Protein AF-A0A9W3BWB8-F1 (afdb_monomer_lite)

Structure (mmCIF, N/CA/C/O backbone):
data_AF-A0A9W3BWB8-F1
#
_entry.id   AF-A0A9W3BWB8-F1
#
loop_
_atom_site.group_PDB
_atom_site.id
_atom_site.type_symbol
_atom_site.label_atom_id
_atom_site.label_alt_id
_atom_site.label_comp_id
_atom_site.label_asym_id
_atom_site.label_entity_id
_atom_site.label_seq_id
_atom_site.pdbx_PDB_ins_code
_atom_site.Cartn_x
_atom_site.Cartn_y
_atom_site.Cartn_z
_atom_site.occupancy
_atom_site.B_iso_or_equiv
_atom_site.auth_seq_id
_atom_site.auth_comp_id
_atom_site.auth_asym_id
_atom_site.auth_atom_id
_atom_site.pdbx_PDB_model_num
ATOM 1 N N . MET A 1 1 ? 59.129 -0.678 -31.752 1.00 42.38 1 MET A N 1
ATOM 2 C CA . MET A 1 1 ? 60.091 -0.014 -32.652 1.00 42.38 1 MET A CA 1
ATOM 3 C C . MET A 1 1 ? 60.689 -1.120 -33.507 1.00 42.38 1 MET A C 1
ATOM 5 O O . MET A 1 1 ? 61.110 -2.103 -32.924 1.00 42.38 1 MET A O 1
ATOM 9 N N . ASP A 1 2 ? 60.581 -1.136 -34.834 1.00 32.00 2 ASP A N 1
ATOM 10 C CA . ASP A 1 2 ? 60.566 0.009 -35.744 1.00 32.00 2 ASP A CA 1
ATOM 11 C C . ASP A 1 2 ? 59.783 -0.202 -37.041 1.00 32.00 2 ASP A C 1
ATOM 13 O O . ASP A 1 2 ? 59.639 -1.306 -37.555 1.00 32.00 2 ASP A O 1
ATOM 17 N N . ILE A 1 3 ? 59.318 0.949 -37.528 1.00 38.00 3 ILE A N 1
ATOM 18 C CA . ILE A 1 3 ? 58.493 1.246 -38.704 1.00 38.00 3 ILE A CA 1
ATOM 19 C C . ILE A 1 3 ? 59.347 1.499 -39.966 1.00 38.00 3 ILE A C 1
ATOM 21 O O . ILE A 1 3 ? 58.822 1.878 -41.002 1.00 38.00 3 ILE A O 1
ATOM 25 N N . PHE A 1 4 ? 60.661 1.273 -39.948 1.00 35.94 4 PHE A N 1
ATOM 26 C CA . PHE A 1 4 ? 61.522 1.694 -41.058 1.00 35.94 4 PHE A CA 1
ATOM 27 C C . PHE A 1 4 ? 62.504 0.610 -41.480 1.00 35.94 4 PHE A C 1
ATOM 29 O O . PHE A 1 4 ? 63.629 0.566 -40.988 1.00 35.94 4 PHE A O 1
ATOM 36 N N . LYS A 1 5 ? 62.096 -0.234 -42.430 1.00 45.69 5 LYS A N 1
ATOM 37 C CA . LYS A 1 5 ? 62.989 -0.774 -43.463 1.00 45.69 5 LYS A CA 1
ATOM 38 C C . LYS A 1 5 ? 62.177 -1.494 -44.532 1.00 45.69 5 LYS A C 1
ATOM 40 O O . LYS A 1 5 ? 61.272 -2.243 -44.190 1.00 45.69 5 LYS A O 1
ATOM 45 N N . LEU A 1 6 ? 62.587 -1.282 -45.782 1.00 36.31 6 LEU A N 1
ATOM 46 C CA . LEU A 1 6 ? 62.077 -1.850 -47.036 1.00 36.31 6 LEU A CA 1
ATOM 47 C C . LEU A 1 6 ? 61.053 -0.986 -47.782 1.00 36.31 6 LEU A C 1
ATOM 49 O O . LEU A 1 6 ? 59.976 -1.424 -48.163 1.00 36.31 6 LEU A O 1
ATOM 53 N N . LEU A 1 7 ? 61.468 0.245 -48.081 1.00 37.31 7 LEU A N 1
ATOM 54 C CA . LEU A 1 7 ? 61.579 0.589 -49.496 1.00 37.31 7 LEU A CA 1
ATOM 55 C C . LEU A 1 7 ? 62.935 0.069 -49.975 1.00 37.31 7 LEU A C 1
ATOM 57 O O . LEU A 1 7 ? 63.924 0.381 -49.315 1.00 37.31 7 LEU A O 1
ATOM 61 N N . THR A 1 8 ? 62.917 -0.718 -51.050 1.00 47.31 8 THR A N 1
ATOM 62 C CA . THR A 1 8 ? 63.745 -0.638 -52.274 1.00 47.31 8 THR A CA 1
ATOM 63 C C . THR A 1 8 ? 64.095 -2.029 -52.779 1.00 47.31 8 THR A C 1
ATOM 65 O O . THR A 1 8 ? 64.644 -2.808 -52.007 1.00 47.31 8 THR A O 1
ATOM 68 N N . GLU A 1 9 ? 63.772 -2.256 -54.054 1.00 37.78 9 GLU A N 1
ATOM 69 C CA . GLU A 1 9 ? 64.328 -3.192 -55.056 1.00 37.78 9 GLU A CA 1
ATOM 70 C C . GLU A 1 9 ? 63.145 -3.568 -55.970 1.00 37.78 9 GLU A C 1
ATOM 72 O O . GLU A 1 9 ? 62.231 -4.271 -55.543 1.00 37.78 9 GLU A O 1
ATOM 77 N N . ASP A 1 10 ? 62.929 -2.772 -57.026 1.00 42.91 10 ASP A N 1
ATOM 78 C CA . ASP A 1 10 ? 63.372 -3.046 -58.418 1.00 42.91 10 ASP A CA 1
ATOM 79 C C . ASP A 1 10 ? 62.431 -4.093 -59.053 1.00 42.91 10 ASP A C 1
ATOM 81 O O . ASP A 1 10 ? 62.143 -5.118 -58.448 1.00 42.91 10 ASP A O 1
ATOM 85 N N . ASP A 1 11 ? 61.860 -3.970 -60.244 1.00 46.31 11 ASP A N 1
ATOM 86 C CA . ASP A 1 11 ? 61.939 -3.026 -61.354 1.00 46.31 11 ASP A CA 1
ATOM 87 C C . ASP A 1 11 ? 60.726 -3.346 -62.272 1.00 46.31 11 ASP A C 1
ATOM 89 O O . ASP A 1 11 ? 59.982 -4.299 -62.024 1.00 46.31 11 ASP A O 1
ATOM 93 N N . ASP A 1 12 ? 60.589 -2.579 -63.351 1.00 44.56 12 ASP A N 1
ATOM 94 C CA . ASP A 1 12 ? 59.747 -2.795 -64.537 1.00 44.56 12 ASP A CA 1
ATOM 95 C C . ASP A 1 12 ? 58.306 -2.241 -64.549 1.00 44.56 12 ASP A C 1
ATOM 97 O O . ASP A 1 12 ? 57.324 -2.803 -64.064 1.00 44.56 12 ASP A O 1
ATOM 101 N N . ASP A 1 13 ? 58.226 -1.135 -65.296 1.00 48.31 13 ASP A N 1
ATOM 102 C CA . ASP A 1 13 ? 57.150 -0.786 -66.214 1.00 48.31 13 ASP A CA 1
ATOM 103 C C . ASP A 1 13 ? 55.852 -0.233 -65.634 1.00 48.31 13 ASP A C 1
ATOM 105 O O . ASP A 1 13 ? 54.781 -0.833 -65.691 1.00 48.31 13 ASP A O 1
ATOM 109 N N . THR A 1 14 ? 55.893 1.055 -65.288 1.00 43.88 14 THR A N 1
ATOM 110 C CA . THR A 1 14 ? 55.092 2.024 -66.062 1.00 43.88 14 THR A CA 1
ATOM 111 C C . THR A 1 14 ? 55.601 3.443 -65.843 1.00 43.88 14 THR A C 1
ATOM 113 O O . THR A 1 14 ? 55.170 4.171 -64.949 1.00 43.88 14 THR A O 1
ATOM 116 N N . VAL A 1 15 ? 56.501 3.883 -66.720 1.00 43.94 15 VAL A N 1
ATOM 117 C CA . VAL A 1 15 ? 56.729 5.312 -66.937 1.00 43.94 15 VAL A CA 1
ATOM 118 C C . VAL A 1 15 ? 55.483 5.865 -67.639 1.00 43.94 15 VAL A C 1
ATOM 120 O O . VAL A 1 15 ? 55.407 5.922 -68.863 1.00 43.94 15 VAL A O 1
ATOM 123 N N . LEU A 1 16 ? 54.462 6.244 -66.867 1.00 46.19 16 LEU A N 1
ATOM 124 C CA . LEU A 1 16 ? 53.421 7.138 -67.363 1.00 46.19 16 LEU A CA 1
ATOM 125 C C . LEU A 1 16 ? 53.981 8.551 -67.289 1.00 46.19 16 LEU A C 1
ATOM 127 O O . LEU A 1 16 ? 53.926 9.215 -66.255 1.00 46.19 16 LEU A O 1
ATOM 131 N N . ILE A 1 17 ? 54.552 8.994 -68.406 1.00 44.81 17 ILE A N 1
ATOM 132 C CA . ILE A 1 17 ? 54.884 10.398 -68.608 1.00 44.81 17 ILE A CA 1
ATOM 133 C C . ILE A 1 17 ? 53.559 11.166 -68.663 1.00 44.81 17 ILE A C 1
ATOM 135 O O . ILE A 1 17 ? 52.941 11.295 -69.719 1.00 44.81 17 ILE A O 1
ATOM 139 N N . LEU A 1 18 ? 53.083 11.644 -67.514 1.00 42.88 18 LEU A N 1
ATOM 140 C CA . LEU A 1 18 ? 52.009 12.628 -67.468 1.00 42.88 18 LEU A CA 1
ATOM 141 C C . LEU A 1 18 ? 52.644 13.976 -67.797 1.00 42.88 18 LEU A C 1
ATOM 143 O O . LEU A 1 18 ? 53.251 14.628 -66.954 1.00 42.88 18 LEU A O 1
ATOM 147 N N . HIS A 1 19 ? 52.567 14.335 -69.074 1.00 46.97 19 HIS A N 1
ATOM 148 C CA . HIS A 1 19 ? 53.208 15.512 -69.655 1.00 46.97 19 HIS A CA 1
ATOM 149 C C . HIS A 1 19 ? 52.568 16.852 -69.260 1.00 46.97 19 HIS A C 1
ATOM 151 O O . HIS A 1 19 ? 52.930 17.884 -69.823 1.00 46.97 19 HIS A O 1
ATOM 157 N N . ASP A 1 20 ? 51.668 16.868 -68.280 1.00 53.06 20 ASP A N 1
ATOM 158 C CA . ASP A 1 20 ? 51.149 18.098 -67.714 1.00 53.06 20 ASP A CA 1
ATOM 159 C C . ASP A 1 20 ? 50.856 17.927 -66.209 1.00 53.06 20 ASP A C 1
ATOM 161 O O . ASP A 1 20 ? 50.349 16.907 -65.731 1.00 53.06 20 ASP A O 1
ATOM 165 N N . GLU A 1 21 ? 51.264 18.933 -65.438 1.00 52.78 21 GLU A N 1
ATOM 166 C CA . GLU A 1 21 ? 51.106 18.994 -63.982 1.00 52.78 21 GLU A CA 1
ATOM 167 C C . GLU A 1 21 ? 49.615 19.002 -63.586 1.00 52.78 21 GLU A C 1
ATOM 169 O O . GLU A 1 21 ? 49.225 18.487 -62.538 1.00 52.78 21 GLU A O 1
ATOM 174 N N . GLU A 1 22 ? 48.760 19.505 -64.477 1.00 54.72 22 GLU A N 1
ATOM 175 C CA . GLU A 1 22 ? 47.316 19.656 -64.301 1.00 54.72 22 GLU A CA 1
ATOM 176 C C . GLU A 1 22 ? 46.584 18.296 -64.240 1.00 54.72 22 GLU A C 1
ATOM 178 O O . GLU A 1 22 ? 45.690 18.094 -63.417 1.00 54.72 22 GLU A O 1
ATOM 183 N N . THR A 1 23 ? 47.041 17.313 -65.011 1.00 54.84 23 THR A N 1
ATOM 184 C CA . THR A 1 23 ? 46.516 15.948 -65.116 1.00 54.84 23 THR A CA 1
ATOM 185 C C . THR A 1 23 ? 46.982 15.103 -63.941 1.00 54.84 23 THR A C 1
ATOM 187 O O . THR A 1 23 ? 46.209 14.297 -63.417 1.00 54.84 23 THR A O 1
ATOM 190 N N . MET A 1 24 ? 48.204 15.330 -63.446 1.00 53.28 24 MET A N 1
ATOM 191 C CA . MET A 1 24 ? 48.671 14.727 -62.197 1.00 53.28 24 MET A CA 1
ATOM 192 C C . MET A 1 24 ? 47.833 15.228 -61.009 1.00 53.28 24 MET A C 1
ATOM 194 O O . MET A 1 24 ? 47.342 14.417 -60.220 1.00 53.28 24 MET A O 1
ATOM 198 N N . TYR A 1 25 ? 47.595 16.541 -60.903 1.00 54.97 25 TYR A N 1
ATOM 199 C CA . TYR A 1 25 ? 46.736 17.099 -59.852 1.00 54.97 25 TYR A CA 1
ATOM 200 C C . TYR A 1 25 ? 45.277 16.638 -59.979 1.00 54.97 25 TYR A C 1
ATOM 202 O O . TYR A 1 25 ? 44.646 16.348 -58.959 1.00 54.97 25 TYR A O 1
ATOM 210 N N . ALA A 1 26 ? 44.752 16.488 -61.199 1.00 56.97 26 ALA A N 1
ATOM 211 C CA . ALA A 1 26 ? 43.411 15.958 -61.439 1.00 56.97 26 ALA A CA 1
ATOM 212 C C . ALA A 1 26 ? 43.285 14.475 -61.042 1.00 56.97 26 ALA A C 1
ATOM 214 O O . ALA A 1 26 ? 42.301 14.087 -60.407 1.00 56.97 26 ALA A O 1
ATOM 215 N N . ALA A 1 27 ? 44.290 13.647 -61.345 1.00 55.47 27 ALA A N 1
ATOM 216 C CA . ALA A 1 27 ? 44.322 12.239 -60.950 1.00 55.47 27 ALA A CA 1
ATOM 217 C C . ALA A 1 27 ? 44.439 12.077 -59.425 1.00 55.47 27 ALA A C 1
ATOM 219 O O . ALA A 1 27 ? 43.717 11.276 -58.827 1.00 55.47 27 ALA A O 1
ATOM 220 N N . VAL A 1 28 ? 45.269 12.897 -58.770 1.00 54.44 28 VAL A N 1
ATOM 221 C CA . VAL A 1 28 ? 45.373 12.957 -57.303 1.00 54.44 28 VAL A CA 1
ATOM 222 C C . VAL A 1 28 ? 44.059 13.444 -56.681 1.00 54.44 28 VAL A C 1
ATOM 224 O O . VAL A 1 28 ? 43.621 12.882 -55.679 1.00 54.44 28 VAL A O 1
ATOM 227 N N . GLN A 1 29 ? 43.359 14.410 -57.284 1.00 56.22 29 GLN A N 1
ATOM 228 C CA . GLN A 1 29 ? 42.024 14.829 -56.837 1.00 56.22 29 GLN A CA 1
ATOM 229 C C . GLN A 1 29 ? 40.944 13.766 -57.058 1.00 56.22 29 GLN A C 1
ATOM 231 O O . GLN A 1 29 ? 40.001 13.720 -56.277 1.00 56.22 29 GLN A O 1
ATOM 236 N N . GLN A 1 30 ? 41.057 12.880 -58.047 1.00 55.47 30 GLN A N 1
ATOM 237 C CA . GLN A 1 30 ? 40.120 11.759 -58.201 1.00 55.47 30 GLN A CA 1
ATOM 238 C C . GLN A 1 30 ? 40.418 10.599 -57.237 1.00 55.47 30 GLN A C 1
ATOM 240 O O . GLN A 1 30 ? 39.485 9.994 -56.709 1.00 55.47 30 GLN A O 1
ATOM 245 N N . LEU A 1 31 ? 41.696 10.318 -56.961 1.00 50.78 31 LEU A N 1
ATOM 246 C CA . LEU A 1 31 ? 42.132 9.253 -56.045 1.00 50.78 31 LEU A CA 1
ATOM 247 C C . LEU A 1 31 ? 42.000 9.640 -54.560 1.00 50.78 31 LEU A C 1
ATOM 249 O O . LEU A 1 31 ? 41.595 8.811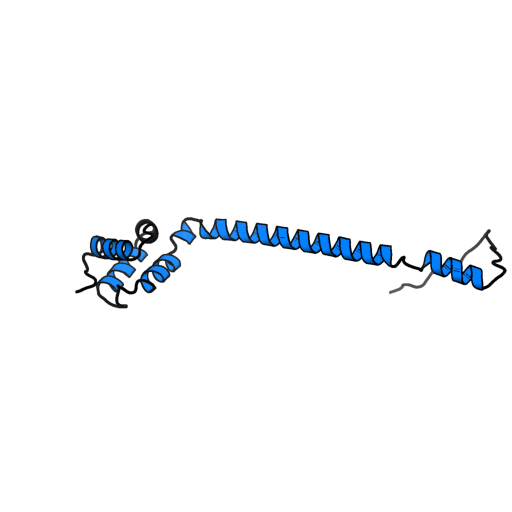 -53.745 1.00 50.78 31 LEU A O 1
ATOM 253 N N . TYR A 1 32 ? 42.290 10.897 -54.204 1.00 54.41 32 TYR A N 1
ATOM 254 C CA . TYR A 1 32 ? 42.233 11.419 -52.827 1.00 54.41 32 TYR A CA 1
ATOM 255 C C . TYR A 1 32 ? 41.049 12.355 -52.555 1.00 54.41 32 TYR A C 1
ATOM 257 O O . TYR A 1 32 ? 40.751 12.656 -51.393 1.00 54.41 32 TYR A O 1
ATOM 265 N N . GLY A 1 33 ? 40.327 12.799 -53.587 1.00 48.72 33 GLY A N 1
ATOM 266 C CA . GLY A 1 33 ? 39.080 13.541 -53.437 1.00 48.72 33 GLY A CA 1
ATOM 267 C C . GLY A 1 33 ? 37.984 12.607 -52.973 1.00 48.72 33 GLY A C 1
ATOM 268 O O . GLY A 1 33 ? 37.172 12.111 -53.751 1.00 48.72 33 GLY A O 1
ATOM 269 N N . VAL A 1 34 ? 37.944 12.367 -51.665 1.00 53.16 34 VAL A N 1
ATOM 270 C CA . VAL A 1 34 ? 36.832 11.662 -51.049 1.00 53.16 34 VAL A CA 1
ATOM 271 C C . VAL A 1 34 ? 35.565 12.442 -51.368 1.00 53.16 34 VAL A C 1
ATOM 273 O O . VAL A 1 34 ? 35.313 13.484 -50.762 1.00 53.16 34 VAL A O 1
ATOM 276 N N . ASN A 1 35 ? 34.790 11.928 -52.325 1.00 49.72 35 ASN A N 1
ATOM 277 C CA . ASN A 1 35 ? 33.551 12.525 -52.793 1.00 49.72 35 ASN A CA 1
ATOM 278 C C . ASN A 1 35 ? 32.733 12.964 -51.563 1.00 49.72 35 ASN A C 1
ATOM 280 O O . ASN A 1 35 ? 32.363 12.094 -50.760 1.00 49.72 35 ASN A O 1
ATOM 284 N N . PRO A 1 36 ? 32.480 14.270 -51.359 1.00 52.12 36 PRO A N 1
ATOM 285 C CA . PRO A 1 36 ? 31.837 14.768 -50.146 1.00 52.12 36 PRO A CA 1
ATOM 286 C C . PRO A 1 36 ? 30.454 14.140 -49.943 1.00 52.12 36 PRO A C 1
ATOM 288 O O . PRO A 1 36 ? 30.060 13.896 -48.804 1.00 52.12 36 PRO A O 1
ATOM 291 N N . ARG A 1 37 ? 29.775 13.730 -51.027 1.00 50.69 37 ARG A N 1
ATOM 292 C CA . ARG A 1 37 ? 28.535 12.940 -50.955 1.00 50.69 37 ARG A CA 1
ATOM 293 C C . ARG A 1 37 ? 28.747 11.558 -50.338 1.00 50.69 37 ARG A C 1
ATOM 295 O O . ARG A 1 37 ? 27.906 11.115 -49.571 1.00 50.69 37 ARG A O 1
ATOM 302 N N . SER A 1 38 ? 29.867 10.891 -50.614 1.00 54.06 38 SER A N 1
ATOM 303 C CA . SER A 1 38 ? 30.193 9.574 -50.041 1.00 54.06 38 SER A CA 1
ATOM 304 C C . SER A 1 38 ? 30.603 9.651 -48.565 1.00 54.06 38 SER A C 1
ATOM 306 O O . SER A 1 38 ? 30.276 8.753 -47.791 1.00 54.06 38 SER A O 1
ATOM 308 N N . LYS A 1 39 ? 31.286 10.732 -48.152 1.00 51.78 39 LYS A N 1
ATOM 309 C CA . LYS A 1 39 ? 31.594 11.027 -46.740 1.00 51.78 39 LYS A CA 1
ATOM 310 C C . LYS A 1 39 ? 30.316 11.332 -45.964 1.00 51.78 39 LYS A C 1
ATOM 312 O O . LYS A 1 39 ? 30.069 10.697 -44.947 1.00 51.78 39 LYS A O 1
ATOM 317 N N . MET A 1 40 ? 29.479 12.218 -46.501 1.00 52.47 40 MET A N 1
ATOM 318 C CA . MET A 1 40 ? 28.195 12.601 -45.914 1.00 52.47 40 MET A CA 1
ATOM 319 C C . MET A 1 40 ? 27.218 11.419 -45.845 1.00 52.47 40 MET A C 1
ATOM 321 O O . MET A 1 40 ? 26.609 11.188 -44.813 1.00 52.47 40 MET A O 1
ATOM 325 N N . GLN A 1 41 ? 27.125 10.583 -46.884 1.00 57.28 41 GLN A N 1
ATOM 326 C CA . GLN A 1 41 ? 26.297 9.371 -46.838 1.00 57.28 41 GLN A CA 1
ATOM 327 C C . GLN A 1 41 ? 26.795 8.347 -45.810 1.00 57.28 41 GLN A C 1
ATOM 329 O O . GLN A 1 41 ? 25.976 7.698 -45.160 1.00 57.28 41 GLN A O 1
ATOM 334 N N . ARG A 1 42 ? 28.116 8.187 -45.636 1.00 59.41 42 ARG A N 1
ATOM 335 C CA . ARG A 1 42 ? 28.681 7.301 -44.604 1.00 59.41 42 ARG A CA 1
ATOM 336 C C . ARG A 1 42 ? 28.409 7.822 -43.196 1.00 59.41 42 ARG A C 1
ATOM 338 O O . ARG A 1 42 ? 28.010 7.028 -42.352 1.00 59.41 42 ARG A O 1
ATOM 345 N N . THR A 1 43 ? 28.568 9.121 -42.947 1.00 61.66 43 THR A N 1
ATOM 346 C CA . THR A 1 43 ? 28.263 9.714 -41.636 1.00 61.66 43 THR A CA 1
ATOM 347 C C . THR A 1 43 ? 26.768 9.684 -41.336 1.00 61.66 43 THR A C 1
ATOM 349 O O . THR A 1 43 ? 26.397 9.311 -40.230 1.00 61.66 43 THR A O 1
ATOM 352 N N . THR A 1 44 ? 25.898 9.951 -42.315 1.00 62.97 44 THR A N 1
ATOM 353 C CA . THR A 1 44 ? 24.442 9.808 -42.151 1.00 62.97 44 THR A CA 1
ATOM 354 C C . THR A 1 44 ? 24.045 8.359 -41.873 1.00 62.97 44 THR A C 1
ATOM 356 O O . THR A 1 44 ? 23.274 8.111 -40.954 1.00 62.97 44 THR A O 1
ATOM 359 N N . ARG A 1 45 ? 24.593 7.376 -42.601 1.00 58.22 45 ARG A N 1
ATOM 360 C CA . ARG A 1 45 ? 24.327 5.952 -42.326 1.00 58.22 45 ARG A CA 1
ATOM 361 C C . ARG A 1 45 ? 24.836 5.525 -40.951 1.00 58.22 45 ARG A C 1
ATOM 363 O O . ARG A 1 45 ? 24.117 4.834 -40.241 1.00 58.22 45 ARG A O 1
ATOM 370 N N . ALA A 1 46 ? 26.037 5.950 -40.562 1.00 66.00 46 ALA A N 1
ATOM 371 C CA . ALA A 1 46 ? 26.586 5.671 -39.238 1.00 66.00 46 ALA A CA 1
ATOM 372 C C . ALA A 1 46 ? 25.733 6.300 -38.125 1.00 66.00 46 ALA A C 1
ATOM 374 O O . ALA A 1 46 ? 25.501 5.658 -37.104 1.00 66.00 46 ALA A O 1
ATOM 375 N N . GLN A 1 47 ? 25.214 7.510 -38.346 1.00 67.88 47 GLN A N 1
ATOM 376 C CA . GLN A 1 47 ? 24.302 8.174 -37.419 1.00 67.88 47 GLN A CA 1
ATOM 377 C C . GLN A 1 47 ? 22.970 7.422 -37.308 1.00 67.88 47 GLN A C 1
ATOM 379 O O . GLN A 1 47 ? 22.554 7.109 -36.204 1.00 67.88 47 GLN A O 1
ATOM 384 N N . VAL A 1 48 ? 22.362 7.017 -38.428 1.00 67.94 48 VAL A N 1
ATOM 385 C CA . VAL A 1 48 ? 21.118 6.223 -38.429 1.00 67.94 48 VAL A CA 1
ATOM 386 C C . VAL A 1 48 ? 21.304 4.875 -37.724 1.00 67.94 48 VAL A C 1
ATOM 388 O O . VAL A 1 48 ? 20.429 4.446 -36.976 1.00 67.94 48 VAL A O 1
ATOM 391 N N . ILE A 1 49 ? 22.443 4.205 -37.923 1.00 71.25 49 ILE A N 1
ATOM 392 C CA . ILE A 1 49 ? 22.771 2.954 -37.221 1.00 71.25 49 ILE A CA 1
ATOM 393 C C . ILE A 1 49 ? 22.918 3.209 -35.717 1.00 71.25 49 ILE A C 1
ATOM 395 O O . ILE A 1 49 ? 22.388 2.442 -34.913 1.00 71.25 49 ILE A O 1
ATOM 399 N N . LYS A 1 50 ? 23.597 4.296 -35.334 1.00 74.62 50 LYS A N 1
ATOM 400 C CA . LYS A 1 50 ? 23.759 4.699 -33.936 1.00 74.62 50 LYS A CA 1
ATOM 401 C C . LYS A 1 50 ? 22.407 5.000 -33.288 1.00 74.62 50 LYS A C 1
ATOM 403 O O . LYS A 1 50 ? 22.107 4.413 -32.253 1.00 74.62 50 LYS A O 1
ATOM 408 N 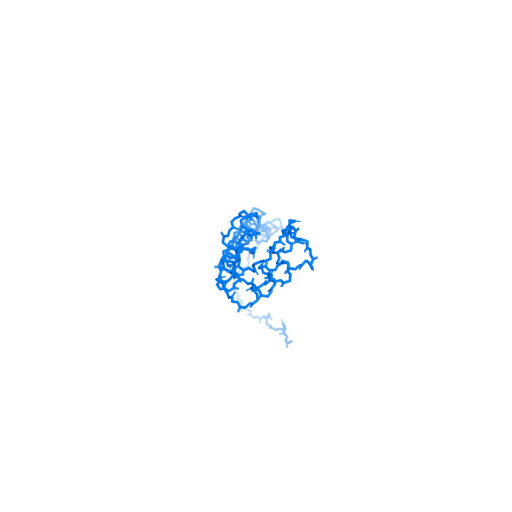N . ASP A 1 51 ? 21.568 5.807 -33.924 1.00 73.00 51 ASP A N 1
ATOM 409 C CA . ASP A 1 51 ? 20.250 6.190 -33.411 1.00 73.00 51 ASP A CA 1
ATOM 410 C C . ASP A 1 51 ? 19.321 4.970 -33.299 1.00 73.00 51 ASP A C 1
ATOM 412 O O . ASP A 1 51 ? 18.653 4.783 -32.284 1.00 73.00 51 ASP A O 1
ATOM 416 N N . ASN A 1 52 ? 19.342 4.067 -34.288 1.00 75.56 52 ASN A N 1
ATOM 417 C CA . ASN A 1 52 ? 18.594 2.808 -34.236 1.00 75.56 52 ASN A CA 1
ATOM 418 C C . ASN A 1 52 ? 19.076 1.913 -33.081 1.00 75.56 52 ASN A C 1
ATOM 420 O O . ASN A 1 52 ? 18.263 1.384 -32.324 1.00 75.56 52 ASN A O 1
ATOM 424 N N . SER A 1 53 ? 20.394 1.787 -32.895 1.00 76.06 53 SER A N 1
ATOM 425 C CA . SER A 1 53 ? 20.959 1.011 -31.786 1.00 76.06 53 SER A CA 1
ATOM 426 C C . SER A 1 53 ? 20.622 1.611 -30.414 1.00 76.06 53 SER A C 1
ATOM 428 O O . SER A 1 53 ? 20.331 0.866 -29.480 1.00 76.06 53 SER A O 1
ATOM 430 N N . GLN A 1 54 ? 20.574 2.943 -30.303 1.00 81.94 54 GLN A N 1
ATOM 431 C CA . GLN A 1 54 ? 20.153 3.645 -29.090 1.00 81.94 54 GLN A CA 1
ATOM 432 C C . GLN A 1 54 ? 18.656 3.465 -28.814 1.00 81.94 54 GLN A C 1
ATOM 434 O O . GLN A 1 54 ? 18.297 3.192 -27.671 1.00 81.94 54 GLN A O 1
ATOM 439 N N . SER A 1 55 ? 17.800 3.538 -29.841 1.00 83.88 55 SER A N 1
ATOM 440 C CA . SER A 1 55 ? 16.360 3.256 -29.715 1.00 83.88 55 SER A CA 1
ATOM 441 C C . SER A 1 55 ? 16.119 1.841 -29.196 1.00 83.88 55 SER A C 1
ATOM 443 O O . SER A 1 55 ? 15.414 1.650 -28.209 1.00 83.88 55 SER A O 1
ATOM 445 N N . ARG A 1 56 ? 16.783 0.842 -29.792 1.00 84.31 56 ARG A N 1
ATOM 446 C CA . ARG A 1 56 ? 16.641 -0.563 -29.379 1.00 84.31 56 ARG A CA 1
ATOM 447 C C . ARG A 1 56 ? 17.169 -0.807 -27.970 1.00 84.31 56 ARG A C 1
ATOM 449 O O . ARG A 1 56 ? 16.552 -1.547 -27.212 1.00 84.31 56 ARG A O 1
ATOM 456 N N . LEU A 1 57 ? 18.281 -0.177 -27.588 1.00 86.69 57 LEU A N 1
ATOM 457 C CA . LEU A 1 57 ? 18.779 -0.247 -26.213 1.00 86.69 57 LEU A CA 1
ATOM 458 C C . LEU A 1 57 ? 17.777 0.366 -25.228 1.00 86.69 57 LEU A C 1
ATOM 460 O O . LEU A 1 57 ? 17.518 -0.221 -24.181 1.00 86.69 57 LEU A O 1
ATOM 464 N N . HIS A 1 58 ? 17.196 1.518 -25.565 1.00 89.25 58 HIS A N 1
ATOM 465 C CA . HIS A 1 58 ? 16.183 2.170 -24.740 1.00 89.25 58 HIS A CA 1
ATOM 466 C C . HIS A 1 58 ? 14.935 1.289 -24.566 1.00 89.25 58 HIS A C 1
ATOM 468 O O . HIS A 1 58 ? 14.460 1.120 -23.445 1.00 89.25 58 HIS A O 1
ATOM 474 N N . GLU A 1 59 ? 14.450 0.663 -25.641 1.00 90.50 59 GLU A N 1
ATOM 475 C CA . GLU A 1 59 ? 13.340 -0.299 -25.598 1.00 90.50 59 GLU A CA 1
ATOM 476 C C . GLU A 1 59 ? 13.655 -1.505 -24.701 1.00 90.50 59 GLU A C 1
ATOM 478 O O . GLU A 1 59 ? 12.852 -1.860 -23.839 1.00 90.50 59 GLU A O 1
ATOM 483 N N . ILE A 1 60 ? 14.846 -2.098 -24.839 1.00 90.19 60 ILE A N 1
ATOM 484 C CA . ILE A 1 60 ? 15.282 -3.237 -24.015 1.00 90.19 60 ILE A CA 1
ATOM 485 C C . ILE A 1 60 ? 15.356 -2.849 -22.535 1.00 90.19 60 ILE A C 1
ATOM 487 O O . ILE A 1 60 ? 14.908 -3.606 -21.672 1.00 90.19 60 ILE A O 1
ATOM 491 N N . LEU A 1 61 ? 15.914 -1.677 -22.224 1.00 89.44 61 LEU A N 1
ATOM 492 C CA . LEU A 1 61 ? 16.013 -1.186 -20.849 1.00 89.44 61 LEU A CA 1
ATOM 493 C C . LEU A 1 61 ? 14.634 -0.893 -20.256 1.00 89.44 61 LEU A C 1
ATOM 495 O O . LEU A 1 61 ? 14.376 -1.267 -19.114 1.00 89.44 61 LEU A O 1
ATOM 499 N N . SER A 1 62 ? 13.737 -0.281 -21.031 1.00 90.06 62 SER A N 1
ATOM 500 C CA . SER A 1 62 ? 12.357 -0.032 -20.614 1.00 90.06 62 SER A CA 1
ATOM 501 C C . SER A 1 62 ? 11.623 -1.341 -20.317 1.00 90.06 62 SER A C 1
ATOM 503 O O . SER A 1 62 ? 11.049 -1.490 -19.240 1.00 90.06 62 SER A O 1
ATOM 505 N N . HIS A 1 63 ? 11.728 -2.327 -21.210 1.00 88.12 63 HIS A N 1
ATOM 506 C CA . HIS A 1 63 ? 11.117 -3.638 -21.013 1.00 88.12 63 HIS A CA 1
ATOM 507 C C . HIS A 1 63 ? 11.685 -4.362 -19.785 1.00 88.12 63 HIS A C 1
ATOM 509 O O . HIS A 1 63 ? 10.937 -4.903 -18.972 1.00 88.12 63 HIS A O 1
ATOM 515 N N . ARG A 1 64 ? 13.009 -4.320 -19.589 1.00 86.69 64 ARG A N 1
ATOM 516 C CA . ARG A 1 64 ? 13.650 -4.877 -18.391 1.00 86.69 64 ARG A CA 1
ATOM 517 C C . ARG A 1 64 ? 13.133 -4.213 -17.114 1.00 86.69 64 ARG A C 1
ATOM 519 O O . ARG A 1 64 ? 12.852 -4.917 -16.149 1.00 86.69 64 ARG A O 1
ATOM 526 N N . ASN A 1 65 ? 13.011 -2.887 -17.100 1.00 86.62 65 ASN A N 1
ATOM 527 C CA . ASN A 1 65 ? 12.506 -2.159 -15.938 1.00 86.62 65 ASN A CA 1
ATOM 528 C C . ASN A 1 65 ? 11.061 -2.555 -15.623 1.00 86.62 65 ASN A C 1
ATOM 530 O O . ASN A 1 65 ? 10.764 -2.829 -14.468 1.00 86.62 65 ASN A O 1
ATOM 534 N N . GLN A 1 66 ? 10.203 -2.697 -16.636 1.00 85.62 66 GLN A N 1
ATOM 535 C CA . GLN A 1 66 ? 8.831 -3.183 -16.448 1.00 85.62 66 GLN A CA 1
ATOM 536 C C . GLN A 1 66 ? 8.791 -4.590 -15.840 1.00 85.62 66 GLN A C 1
ATOM 538 O O . GLN A 1 66 ? 7.991 -4.854 -14.948 1.00 85.62 66 GLN A O 1
ATOM 543 N N . LEU A 1 67 ? 9.654 -5.504 -16.292 1.00 83.88 67 LEU A N 1
ATOM 544 C CA . LEU A 1 67 ? 9.730 -6.853 -15.721 1.00 83.88 67 LEU A CA 1
ATOM 545 C C . LEU A 1 67 ? 10.173 -6.836 -14.252 1.00 83.88 67 LEU A C 1
ATOM 547 O O . LEU A 1 67 ? 9.670 -7.623 -13.458 1.00 83.88 67 LEU A O 1
ATOM 551 N N . ILE A 1 68 ? 11.089 -5.934 -13.887 1.00 83.38 68 ILE A N 1
ATOM 552 C CA . ILE A 1 68 ? 11.524 -5.751 -12.497 1.00 83.38 68 ILE A CA 1
ATOM 553 C C . ILE A 1 68 ? 10.393 -5.150 -11.661 1.00 83.38 68 ILE A C 1
ATOM 555 O O . ILE A 1 68 ? 10.115 -5.650 -10.579 1.00 83.38 68 ILE A O 1
ATOM 559 N N . GLU A 1 69 ? 9.726 -4.110 -12.160 1.00 78.44 69 GLU A N 1
ATOM 560 C CA . GLU A 1 69 ? 8.636 -3.428 -11.456 1.00 78.44 69 GLU A CA 1
ATOM 561 C C . GLU A 1 69 ? 7.451 -4.353 -11.169 1.00 78.44 69 GLU A C 1
ATOM 563 O O . GLU A 1 69 ? 6.849 -4.267 -10.099 1.00 78.44 69 GLU A O 1
ATOM 568 N N . ASN A 1 70 ? 7.168 -5.268 -12.096 1.00 77.56 70 ASN A N 1
ATOM 569 C CA . ASN A 1 70 ? 6.101 -6.257 -11.978 1.00 77.56 70 ASN A CA 1
ATOM 570 C C . ASN A 1 70 ? 6.534 -7.552 -11.271 1.00 77.56 70 ASN A C 1
ATOM 572 O O . ASN A 1 70 ? 5.707 -8.444 -11.084 1.00 77.56 70 ASN A O 1
ATOM 576 N N . HIS A 1 71 ? 7.810 -7.697 -10.897 1.00 79.00 71 HIS A N 1
ATOM 577 C CA . HIS A 1 71 ? 8.262 -8.874 -10.163 1.00 79.00 71 HIS A CA 1
ATOM 578 C C . HIS A 1 71 ? 7.604 -8.885 -8.773 1.00 79.00 71 HIS A C 1
ATOM 580 O O . HIS A 1 71 ? 7.712 -7.869 -8.087 1.00 79.00 71 HIS A O 1
ATOM 586 N N . PRO A 1 72 ? 6.999 -9.998 -8.312 1.00 70.25 72 PRO A N 1
ATOM 587 C CA . PRO A 1 72 ? 6.255 -10.055 -7.049 1.00 70.25 72 PRO A CA 1
ATOM 588 C C . PRO A 1 72 ? 7.027 -9.464 -5.863 1.00 70.25 72 PRO A C 1
ATOM 590 O O . PRO A 1 72 ? 6.528 -8.588 -5.164 1.00 70.25 72 PRO A O 1
ATOM 593 N N . ASP A 1 73 ? 8.300 -9.844 -5.714 1.00 73.25 73 ASP A N 1
ATOM 594 C CA . ASP A 1 73 ? 9.166 -9.344 -4.637 1.00 73.25 73 ASP A CA 1
ATOM 595 C C . ASP A 1 73 ? 9.370 -7.821 -4.664 1.00 73.25 73 ASP A C 1
ATOM 597 O O . ASP A 1 73 ? 9.587 -7.196 -3.624 1.00 73.25 73 ASP A O 1
ATOM 601 N N . PHE A 1 74 ? 9.316 -7.210 -5.850 1.00 77.06 74 PHE A N 1
ATOM 602 C CA . PHE A 1 74 ? 9.495 -5.774 -6.032 1.00 77.06 74 PHE A CA 1
ATOM 603 C C . PHE A 1 74 ? 8.160 -5.027 -5.942 1.00 77.06 74 PHE A C 1
ATOM 605 O O . PHE A 1 74 ? 8.067 -4.020 -5.228 1.00 77.06 74 PHE A O 1
ATOM 612 N N . SER A 1 75 ? 7.119 -5.548 -6.600 1.00 78.62 75 SER A N 1
ATOM 613 C CA . SER A 1 75 ? 5.773 -4.976 -6.619 1.00 78.62 75 SER A CA 1
ATOM 614 C C . SER A 1 75 ? 5.152 -4.943 -5.225 1.00 78.62 75 SER A C 1
ATOM 616 O O . SER A 1 75 ? 4.537 -3.938 -4.878 1.00 78.62 75 SER A O 1
ATOM 618 N N . CYS A 1 76 ? 5.380 -5.971 -4.391 1.00 87.00 76 CYS A N 1
ATOM 619 C CA . CYS A 1 76 ? 4.938 -6.020 -2.991 1.00 87.00 76 CYS A CA 1
ATOM 620 C C . CYS A 1 76 ? 6.062 -5.762 -1.971 1.00 87.00 76 CYS A C 1
ATOM 622 O O . CYS A 1 76 ? 5.965 -6.156 -0.801 1.00 87.00 76 CYS A O 1
ATOM 624 N N . SER A 1 77 ? 7.152 -5.117 -2.398 1.00 90.69 77 SER A N 1
ATOM 625 C CA . SER A 1 77 ? 8.285 -4.834 -1.516 1.00 90.69 77 SER A CA 1
ATOM 626 C C . SER A 1 77 ? 7.864 -3.995 -0.305 1.00 90.69 77 SER A C 1
ATOM 628 O O . SER A 1 77 ? 7.024 -3.095 -0.396 1.00 90.69 77 SER A O 1
ATOM 630 N N . GLN A 1 78 ? 8.505 -4.239 0.843 1.00 92.06 78 GLN A N 1
ATOM 631 C CA . GLN A 1 78 ? 8.278 -3.442 2.054 1.00 92.06 78 GLN A CA 1
ATOM 632 C C . GLN A 1 78 ? 8.498 -1.948 1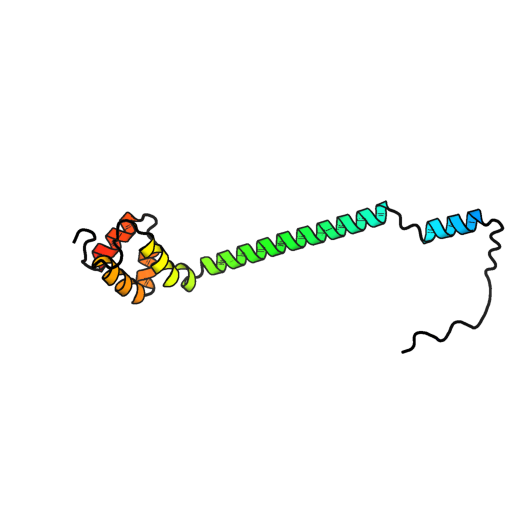.785 1.00 92.06 78 GLN A C 1
ATOM 634 O O . GLN A 1 78 ? 7.705 -1.121 2.224 1.00 92.06 78 GLN A O 1
ATOM 639 N N . LEU A 1 79 ? 9.524 -1.592 1.006 1.00 93.06 79 LEU A N 1
ATOM 640 C CA . LEU A 1 79 ? 9.787 -0.203 0.633 1.00 93.06 79 LEU A CA 1
ATOM 641 C C . LEU A 1 79 ? 8.603 0.430 -0.115 1.00 93.06 79 LEU A C 1
ATOM 643 O O . LEU A 1 79 ? 8.254 1.578 0.162 1.00 93.06 79 LEU A O 1
ATOM 647 N N . LYS A 1 80 ? 7.983 -0.297 -1.053 1.00 94.00 80 LYS A N 1
ATOM 648 C CA . LYS A 1 80 ? 6.812 0.187 -1.792 1.00 94.00 80 LYS A CA 1
ATOM 649 C C . LYS A 1 80 ? 5.610 0.355 -0.866 1.00 94.00 80 LYS A C 1
ATOM 651 O O . LYS A 1 80 ? 5.007 1.425 -0.878 1.00 94.00 80 LYS A O 1
ATOM 656 N N . ALA A 1 81 ? 5.321 -0.644 -0.031 1.00 95.62 81 ALA A N 1
ATOM 657 C CA . ALA A 1 81 ? 4.236 -0.582 0.948 1.00 95.62 81 ALA A CA 1
ATOM 658 C C . ALA A 1 81 ? 4.395 0.611 1.906 1.00 95.62 81 ALA A C 1
ATOM 660 O O . ALA A 1 81 ? 3.451 1.368 2.103 1.00 95.62 81 ALA A O 1
ATOM 661 N N . MET A 1 82 ? 5.604 0.847 2.428 1.00 96.00 82 MET A N 1
ATOM 662 C CA . MET A 1 82 ? 5.876 1.989 3.311 1.00 96.00 82 MET A CA 1
ATOM 663 C C . MET A 1 82 ? 5.709 3.332 2.593 1.00 96.00 82 MET A C 1
ATOM 665 O O . MET A 1 82 ? 5.117 4.251 3.148 1.00 96.00 82 MET A O 1
ATOM 669 N N . LYS A 1 83 ? 6.175 3.457 1.342 1.00 95.50 83 LYS A N 1
ATOM 670 C CA . LYS A 1 83 ? 5.968 4.682 0.549 1.00 95.50 83 LYS A CA 1
ATOM 671 C C . LYS A 1 83 ? 4.486 4.997 0.355 1.00 95.50 83 LYS A C 1
ATOM 673 O O . LYS A 1 83 ? 4.115 6.157 0.478 1.00 95.50 83 LYS A O 1
ATOM 678 N N . VAL A 1 84 ? 3.672 3.978 0.071 1.00 96.75 84 VAL A N 1
ATOM 679 C CA . VAL A 1 84 ? 2.219 4.138 -0.081 1.00 96.75 84 VAL A CA 1
ATOM 680 C C . VAL A 1 84 ? 1.571 4.488 1.258 1.00 96.75 84 VAL A C 1
ATOM 682 O O . VAL A 1 84 ? 0.790 5.426 1.314 1.00 96.75 84 VAL A O 1
ATOM 685 N N . LEU A 1 85 ? 1.946 3.827 2.359 1.00 96.94 85 LEU A N 1
ATOM 686 C CA . LEU A 1 85 ? 1.450 4.182 3.695 1.00 96.94 85 LEU A CA 1
ATOM 687 C C . LEU A 1 85 ? 1.748 5.650 4.042 1.00 96.94 85 LEU A C 1
ATOM 689 O O . LEU A 1 85 ? 0.885 6.348 4.562 1.00 96.94 85 LEU A O 1
ATOM 693 N N . HIS A 1 86 ? 2.950 6.136 3.728 1.00 95.88 86 HIS A N 1
ATOM 694 C CA . HIS A 1 86 ? 3.341 7.521 4.001 1.00 95.88 86 HIS A CA 1
ATOM 695 C C . HIS A 1 86 ? 2.621 8.552 3.119 1.00 95.88 86 HIS A C 1
ATOM 697 O O . HIS A 1 86 ? 2.598 9.726 3.482 1.00 95.88 86 HIS A O 1
ATOM 703 N N . SER A 1 87 ? 2.072 8.153 1.966 1.00 96.38 87 SER A N 1
ATOM 704 C CA . SER A 1 87 ? 1.304 9.056 1.103 1.00 96.38 87 SER A CA 1
ATOM 705 C C . SER A 1 87 ? -0.170 9.165 1.490 1.00 96.38 87 SER A C 1
ATOM 707 O O . SER A 1 87 ? -0.838 10.073 1.003 1.00 96.38 87 SER A O 1
ATOM 709 N N . LEU A 1 88 ? -0.678 8.288 2.367 1.00 96.31 88 LEU A N 1
ATOM 710 C CA . LEU A 1 88 ? -2.061 8.341 2.844 1.00 96.31 88 LEU A CA 1
ATOM 711 C C . LEU A 1 88 ? -2.258 9.541 3.776 1.00 96.31 88 LEU A C 1
ATOM 713 O O . LEU A 1 88 ? -1.901 9.503 4.952 1.00 96.31 88 LEU A O 1
ATOM 717 N N . THR A 1 89 ? -2.862 10.608 3.257 1.00 93.81 89 THR A N 1
ATOM 718 C CA . THR A 1 89 ? -3.094 11.860 3.998 1.00 93.81 89 THR A CA 1
ATOM 719 C C . THR A 1 89 ? -4.045 11.692 5.182 1.00 93.81 89 THR A C 1
ATOM 721 O O . THR A 1 89 ? -3.904 12.403 6.176 1.00 93.81 89 THR A O 1
ATOM 724 N N . SER A 1 90 ? -4.971 10.732 5.109 1.00 93.81 90 SER A N 1
ATOM 725 C CA . SER A 1 90 ? -5.926 10.420 6.179 1.00 93.81 90 SER A CA 1
ATOM 726 C C . SER A 1 90 ? -5.296 9.703 7.378 1.00 93.81 90 SER A C 1
ATOM 728 O O . SER A 1 90 ? -5.925 9.617 8.428 1.00 93.81 90 SER A O 1
ATOM 730 N N . ILE A 1 91 ? -4.066 9.187 7.260 1.00 95.38 91 ILE A N 1
ATOM 731 C CA . ILE A 1 91 ? -3.365 8.529 8.367 1.00 95.38 91 ILE A CA 1
ATOM 732 C C . ILE A 1 91 ? -2.304 9.478 8.916 1.00 95.38 91 ILE A C 1
ATOM 734 O O . ILE A 1 91 ? -1.258 9.716 8.313 1.00 95.38 91 ILE A O 1
ATOM 738 N N . ARG A 1 92 ? -2.532 9.985 10.130 1.00 95.19 92 ARG A N 1
ATOM 739 C CA . ARG A 1 92 ? -1.533 10.802 10.823 1.00 95.19 92 ARG A CA 1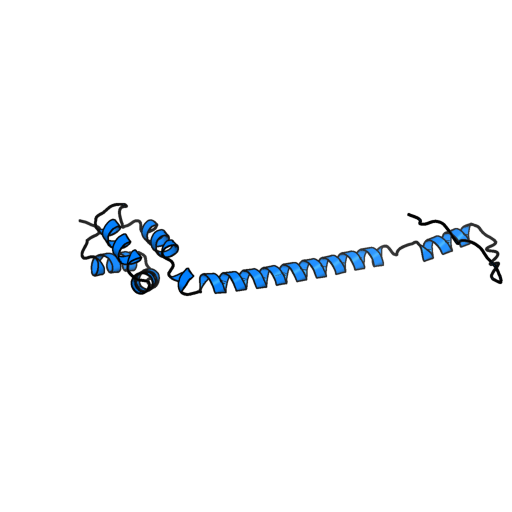
ATOM 740 C C . ARG A 1 92 ? -0.299 9.963 11.156 1.00 95.19 92 ARG A C 1
ATOM 742 O O . ARG A 1 92 ? -0.404 8.921 11.806 1.00 95.19 92 ARG A O 1
ATOM 749 N N . MET A 1 93 ? 0.882 10.454 10.784 1.00 94.50 93 MET A N 1
ATOM 750 C CA . MET A 1 93 ? 2.157 9.818 11.121 1.00 94.50 93 MET A CA 1
ATOM 751 C C . MET A 1 93 ? 2.283 9.608 12.638 1.00 94.50 93 MET A C 1
ATOM 753 O O . MET A 1 93 ? 1.945 10.490 13.428 1.00 94.50 93 MET A O 1
ATOM 757 N N . TRP A 1 94 ? 2.769 8.432 13.038 1.00 95.12 94 TRP A N 1
ATOM 758 C CA . TRP A 1 94 ? 2.913 8.006 14.439 1.00 95.12 94 TRP A CA 1
ATOM 759 C C . TRP A 1 94 ? 1.616 7.888 15.260 1.00 95.12 94 TRP A C 1
ATOM 761 O O . TRP A 1 94 ? 1.703 7.678 16.474 1.00 95.12 94 TRP A O 1
ATOM 771 N N . SER A 1 95 ? 0.437 7.962 14.634 1.00 96.12 95 SER A N 1
ATOM 772 C CA . SER A 1 95 ? -0.828 7.537 15.256 1.00 96.12 95 SER A CA 1
ATOM 773 C C . SER A 1 95 ? -0.812 6.046 15.628 1.00 96.12 95 SER A C 1
ATOM 775 O O . SER A 1 95 ? 0.088 5.303 15.221 1.00 96.12 95 SER A O 1
ATOM 777 N N . LEU A 1 96 ? -1.801 5.607 16.414 1.00 96.62 96 LEU A N 1
ATOM 778 C CA . LEU A 1 96 ? -1.979 4.189 16.742 1.00 96.62 96 LEU A CA 1
ATOM 779 C C . LEU A 1 96 ? -2.170 3.361 15.468 1.00 96.62 96 LEU A C 1
ATOM 781 O O . LEU A 1 96 ? -1.367 2.462 15.214 1.00 96.62 96 LEU A O 1
ATOM 785 N N . LEU A 1 97 ? -3.109 3.773 14.608 1.00 97.50 97 LEU A N 1
ATOM 786 C CA . LEU A 1 97 ? -3.329 3.157 13.301 1.00 97.50 97 LEU A CA 1
ATOM 787 C C . LEU A 1 97 ? -2.045 3.099 12.466 1.00 97.50 97 LEU A C 1
ATOM 789 O O . LEU A 1 97 ? -1.717 2.050 11.919 1.00 97.50 97 LEU A O 1
ATOM 793 N N . TYR A 1 98 ? -1.268 4.184 12.398 1.00 97.56 98 TYR A N 1
ATOM 794 C CA . TYR A 1 98 ? -0.006 4.198 11.651 1.00 97.56 98 TYR A CA 1
ATOM 795 C C . TYR A 1 98 ? 0.997 3.158 12.170 1.00 97.56 98 TYR A C 1
ATOM 797 O O . TYR A 1 98 ? 1.598 2.423 11.386 1.00 97.56 98 TYR A O 1
ATOM 805 N N . LYS A 1 99 ? 1.183 3.076 13.493 1.00 97.56 99 LYS A N 1
ATOM 806 C CA . LYS A 1 99 ? 2.117 2.122 14.113 1.00 97.56 99 LYS A CA 1
ATOM 807 C C . LYS A 1 99 ? 1.668 0.678 13.895 1.00 97.56 99 LYS A C 1
ATOM 809 O O . LYS A 1 99 ? 2.488 -0.149 13.499 1.00 97.56 99 LYS A O 1
ATOM 814 N N . ALA A 1 100 ? 0.380 0.401 14.093 1.00 97.88 100 ALA A N 1
ATOM 815 C CA . ALA A 1 100 ? -0.196 -0.918 13.855 1.00 97.88 100 ALA A CA 1
ATOM 816 C C . ALA A 1 100 ? -0.088 -1.320 12.374 1.00 97.88 100 ALA A C 1
ATOM 818 O O . ALA A 1 100 ? 0.289 -2.446 12.058 1.00 97.88 100 ALA A O 1
ATOM 819 N N . SER A 1 101 ? -0.298 -0.369 11.459 1.00 97.94 101 SER A N 1
ATOM 820 C CA . SER A 1 101 ? -0.143 -0.578 10.014 1.00 97.94 101 SER A CA 1
ATOM 821 C C . SER A 1 101 ? 1.289 -0.955 9.634 1.00 97.94 101 SER A C 1
ATOM 823 O O . SER A 1 101 ? 1.489 -1.862 8.829 1.00 97.94 101 SER A O 1
ATOM 825 N N . ILE A 1 102 ? 2.302 -0.305 10.221 1.00 97.56 102 ILE A N 1
ATOM 826 C CA . ILE A 1 102 ? 3.706 -0.679 9.988 1.00 97.56 102 ILE A CA 1
ATOM 827 C C . ILE A 1 102 ? 3.951 -2.129 10.404 1.00 97.56 102 ILE A C 1
ATOM 829 O O . ILE A 1 102 ? 4.547 -2.879 9.633 1.00 97.56 102 ILE A O 1
ATOM 833 N N . GLN A 1 103 ? 3.493 -2.519 11.594 1.00 97.25 103 GLN A N 1
ATOM 834 C CA . GLN A 1 103 ? 3.681 -3.875 12.102 1.00 97.25 103 GLN A CA 1
ATOM 835 C C . GLN A 1 103 ? 3.010 -4.908 11.186 1.00 97.25 103 GLN A C 1
ATOM 837 O O . GLN A 1 103 ? 3.674 -5.839 10.731 1.00 97.25 103 GLN A O 1
ATOM 842 N N . HIS A 1 104 ? 1.742 -4.679 10.830 1.00 97.31 104 HIS A N 1
ATOM 843 C CA . HIS A 1 104 ? 0.975 -5.544 9.927 1.00 97.31 104 HIS A CA 1
ATOM 844 C C . HIS A 1 104 ? 1.660 -5.732 8.568 1.00 97.31 104 HIS A C 1
ATOM 846 O O . HIS A 1 104 ? 1.788 -6.845 8.056 1.00 97.31 104 HIS A O 1
ATOM 852 N N . LEU A 1 105 ? 2.147 -4.640 7.972 1.00 96.56 105 LEU A N 1
ATOM 853 C CA . LEU A 1 105 ? 2.796 -4.670 6.659 1.00 96.56 105 LEU A CA 1
ATOM 854 C C . LEU A 1 105 ? 4.208 -5.272 6.695 1.00 96.56 105 LEU A C 1
ATOM 856 O O . LEU A 1 105 ? 4.702 -5.719 5.657 1.00 96.56 105 LEU A O 1
ATOM 860 N N . GLN A 1 106 ? 4.884 -5.273 7.844 1.00 94.44 106 GLN A N 1
ATOM 861 C CA . GLN A 1 106 ? 6.194 -5.912 8.004 1.00 94.44 106 GLN A CA 1
ATOM 862 C C . GLN A 1 106 ? 6.085 -7.430 8.158 1.00 94.44 106 GLN A C 1
ATOM 864 O O . GLN A 1 106 ? 6.969 -8.141 7.684 1.00 94.44 106 GLN A O 1
ATOM 869 N N . GLU A 1 107 ? 5.000 -7.913 8.759 1.00 94.19 107 GLU A N 1
ATOM 870 C CA . GLU A 1 107 ? 4.829 -9.315 9.139 1.00 94.19 107 GLU A CA 1
ATOM 871 C C . GLU A 1 107 ? 4.802 -10.276 7.943 1.00 94.19 107 GLU A C 1
ATOM 873 O O . GLU A 1 107 ? 5.560 -11.244 7.927 1.00 94.19 107 GLU A O 1
ATOM 878 N N . ASP A 1 108 ? 3.996 -9.991 6.913 1.00 92.31 108 ASP A N 1
ATOM 879 C CA . ASP A 1 108 ? 3.846 -10.893 5.767 1.00 92.31 108 ASP A CA 1
ATOM 880 C C . ASP A 1 108 ? 3.756 -10.180 4.406 1.00 92.31 108 ASP A C 1
ATOM 882 O O . ASP A 1 108 ? 3.259 -9.062 4.252 1.00 92.31 108 ASP A O 1
ATOM 886 N N . SER A 1 109 ? 4.256 -10.869 3.380 1.00 91.25 109 SER A N 1
ATOM 887 C CA . SER A 1 109 ? 4.146 -10.485 1.973 1.00 91.25 109 SER A CA 1
ATOM 888 C C . SER A 1 109 ? 2.707 -10.436 1.464 1.00 91.25 109 SER A C 1
ATOM 890 O O . SER A 1 109 ? 2.377 -9.514 0.717 1.00 91.25 109 SER A O 1
ATOM 892 N N . GLY A 1 110 ? 1.829 -11.336 1.918 1.00 93.38 110 GLY A N 1
ATOM 893 C CA . GLY A 1 110 ? 0.405 -11.323 1.586 1.00 93.38 110 GLY A CA 1
ATOM 894 C C . GLY A 1 110 ? -0.303 -10.071 2.103 1.00 93.38 110 GLY A C 1
ATOM 895 O O . GLY A 1 110 ? -1.112 -9.476 1.384 1.00 93.38 110 GLY A O 1
ATOM 896 N N . ASN A 1 111 ? 0.075 -9.590 3.292 1.00 95.44 111 ASN A N 1
ATOM 897 C CA . ASN A 1 111 ? -0.452 -8.342 3.857 1.00 95.44 111 ASN A CA 1
ATOM 898 C C . ASN A 1 111 ? -0.116 -7.144 2.965 1.00 95.44 111 ASN A C 1
ATOM 900 O O . ASN A 1 111 ? -0.988 -6.319 2.676 1.00 95.44 111 ASN A O 1
ATOM 904 N N . ARG A 1 112 ? 1.135 -7.072 2.487 1.00 95.69 112 ARG A N 1
ATOM 905 C CA . ARG A 1 112 ? 1.599 -6.021 1.568 1.00 95.69 112 ARG A CA 1
ATOM 906 C C . ARG A 1 112 ? 0.911 -6.109 0.217 1.00 95.69 112 ARG A C 1
ATOM 908 O O . ARG A 1 112 ? 0.484 -5.083 -0.300 1.00 95.69 112 ARG A O 1
ATOM 915 N N . GLN A 1 113 ? 0.789 -7.313 -0.339 1.00 94.62 113 GLN A N 1
ATOM 916 C CA . GLN A 1 113 ? 0.120 -7.528 -1.620 1.00 94.62 113 GLN A CA 1
ATOM 917 C C . GLN A 1 113 ? -1.345 -7.088 -1.557 1.00 94.62 113 GLN A C 1
ATOM 919 O O . GLN A 1 113 ? -1.806 -6.373 -2.441 1.00 94.62 113 GLN A O 1
ATOM 924 N N . THR A 1 114 ? -2.054 -7.456 -0.489 1.00 95.88 114 THR A N 1
ATOM 925 C CA . THR A 1 114 ? -3.454 -7.064 -0.281 1.00 95.88 114 THR A CA 1
ATOM 926 C C . THR A 1 114 ? -3.576 -5.550 -0.144 1.00 95.88 114 THR A C 1
ATOM 928 O O . THR A 1 114 ? -4.338 -4.929 -0.879 1.00 95.88 114 THR A O 1
ATOM 931 N N . PHE A 1 115 ? -2.757 -4.934 0.712 1.00 97.00 115 PHE A N 1
ATOM 932 C CA . PHE A 1 115 ? -2.722 -3.480 0.882 1.00 97.00 115 PHE A CA 1
ATOM 933 C C . PHE A 1 115 ? -2.462 -2.730 -0.435 1.00 97.00 115 PHE A C 1
ATOM 935 O O . PHE A 1 115 ? -3.139 -1.750 -0.735 1.00 97.00 115 PHE A O 1
ATOM 942 N N . LEU A 1 116 ? -1.505 -3.201 -1.239 1.00 95.69 116 LEU A N 1
ATOM 943 C CA . LEU A 1 116 ? -1.124 -2.576 -2.508 1.00 95.69 116 LEU A CA 1
ATOM 944 C C . LEU A 1 116 ? -2.092 -2.875 -3.661 1.00 95.69 116 LEU A C 1
ATOM 946 O O . LEU A 1 116 ? -2.015 -2.202 -4.685 1.00 95.69 116 LEU A O 1
ATOM 950 N N . SER A 1 117 ? -2.982 -3.860 -3.514 1.00 95.06 117 SER A N 1
ATOM 951 C CA . SER A 1 117 ? -3.973 -4.208 -4.540 1.00 95.06 117 SER A CA 1
ATOM 952 C C . SER A 1 117 ? -5.139 -3.220 -4.627 1.00 95.06 117 SER A C 1
ATOM 954 O O . SER A 1 117 ? -5.790 -3.138 -5.666 1.00 95.06 117 SER A O 1
ATOM 956 N N . TYR A 1 118 ? -5.397 -2.452 -3.565 1.00 96.25 118 TYR A N 1
ATOM 957 C CA . TYR A 1 118 ? -6.429 -1.421 -3.575 1.00 96.25 118 TYR A CA 1
ATOM 958 C C . TYR A 1 118 ? -5.952 -0.198 -4.361 1.00 96.25 118 TYR A C 1
ATOM 960 O O . TYR A 1 118 ? -4.923 0.392 -4.038 1.00 96.25 118 TYR A O 1
ATOM 968 N N . GLU A 1 119 ? -6.709 0.219 -5.374 1.00 93.19 119 GLU A N 1
ATOM 969 C CA . GLU A 1 119 ? -6.378 1.416 -6.161 1.00 93.19 119 GLU A CA 1
ATOM 970 C C . GLU A 1 119 ? -6.616 2.696 -5.358 1.00 93.19 119 GLU A C 1
ATOM 972 O O . GLU A 1 119 ? -5.725 3.535 -5.247 1.00 93.19 119 GLU A O 1
ATOM 977 N N . ASP A 1 120 ? -7.783 2.800 -4.727 1.00 96.00 120 ASP A N 1
ATOM 978 C CA . ASP A 1 120 ? -8.211 3.965 -3.955 1.00 96.00 120 ASP A CA 1
ATOM 979 C C . ASP A 1 120 ? -7.573 4.022 -2.557 1.00 96.00 120 ASP A C 1
ATOM 981 O O . ASP A 1 120 ? -7.283 2.994 -1.937 1.00 96.00 120 ASP A O 1
ATOM 985 N N . ASP A 1 121 ? -7.314 5.234 -2.074 1.00 97.12 121 ASP A N 1
ATOM 986 C CA . ASP A 1 121 ? -6.638 5.467 -0.798 1.00 97.12 121 ASP A CA 1
ATOM 987 C C . ASP A 1 121 ? -7.564 5.264 0.402 1.00 97.12 121 ASP A C 1
ATOM 989 O O . ASP A 1 121 ? -7.113 4.744 1.421 1.00 97.12 121 ASP A O 1
ATOM 993 N N . GLU A 1 122 ? -8.859 5.566 0.282 1.00 96.75 122 GLU A N 1
ATOM 994 C CA . GLU A 1 122 ? -9.820 5.308 1.358 1.00 96.75 122 GLU A CA 1
ATOM 995 C C . GLU A 1 122 ? -9.957 3.803 1.604 1.00 96.75 122 GLU A C 1
ATOM 997 O O . GLU A 1 122 ? -9.896 3.353 2.746 1.00 96.75 122 GLU A O 1
ATOM 1002 N N . ASN A 1 123 ? -10.024 2.996 0.543 1.00 97.94 123 ASN A N 1
ATOM 1003 C CA . ASN A 1 123 ? -10.060 1.535 0.672 1.00 97.94 123 ASN A CA 1
ATOM 1004 C C . ASN A 1 123 ? -8.804 0.959 1.347 1.00 97.94 123 ASN A C 1
ATOM 1006 O O . ASN A 1 123 ? -8.899 -0.007 2.107 1.00 97.94 123 ASN A O 1
ATOM 1010 N N . LYS A 1 124 ? -7.630 1.562 1.121 1.00 97.88 124 LYS A N 1
ATOM 1011 C CA . LYS A 1 124 ? -6.401 1.184 1.836 1.00 97.88 124 LYS A CA 1
ATOM 1012 C C . LYS A 1 124 ? -6.511 1.482 3.326 1.00 97.88 124 LYS A C 1
ATOM 1014 O O . LYS A 1 124 ? -6.112 0.648 4.135 1.00 97.88 124 LYS A O 1
ATOM 1019 N N . VAL A 1 125 ? -7.043 2.652 3.682 1.00 97.69 125 VAL A N 1
ATOM 1020 C CA . VAL A 1 125 ? -7.247 3.052 5.080 1.00 97.69 125 VAL A CA 1
ATOM 1021 C C . VAL A 1 125 ? -8.255 2.125 5.757 1.00 97.69 125 VAL A C 1
ATOM 1023 O O . VAL A 1 125 ? -7.924 1.556 6.789 1.00 97.69 125 VAL A O 1
ATOM 1026 N N . LEU A 1 126 ? -9.413 1.877 5.139 1.00 97.69 126 LEU A N 1
ATOM 1027 C CA . LEU A 1 126 ? -10.441 0.970 5.664 1.00 97.69 126 LEU A CA 1
ATOM 1028 C C . LEU A 1 126 ? -9.912 -0.453 5.874 1.00 97.69 126 LEU A C 1
ATOM 1030 O O . LEU A 1 126 ? -10.210 -1.088 6.883 1.00 97.69 126 LEU A O 1
ATOM 1034 N N . TYR A 1 127 ? -9.101 -0.957 4.940 1.00 98.19 127 TYR A N 1
ATOM 1035 C CA . TYR A 1 127 ? -8.432 -2.243 5.110 1.00 98.19 127 TYR A CA 1
ATOM 1036 C C . TYR A 1 127 ? -7.513 -2.243 6.338 1.00 98.19 127 TYR A C 1
ATOM 1038 O O . TYR A 1 127 ? -7.551 -3.189 7.122 1.00 98.19 127 TYR A O 1
ATOM 1046 N N . LEU A 1 128 ? -6.711 -1.190 6.524 1.00 97.88 128 LEU A N 1
ATOM 1047 C CA . LEU A 1 128 ? -5.823 -1.068 7.679 1.00 97.88 128 LEU A CA 1
ATOM 1048 C C . LEU A 1 128 ? -6.610 -0.968 8.991 1.00 97.88 128 LEU A C 1
ATOM 1050 O O . LEU A 1 128 ? -6.249 -1.644 9.949 1.00 97.88 128 LEU A O 1
ATOM 1054 N N . GLU A 1 129 ? -7.703 -0.209 9.037 1.00 97.75 129 GLU A N 1
ATOM 1055 C CA . GLU A 1 129 ? -8.575 -0.146 10.217 1.00 97.75 129 GLU A CA 1
ATOM 1056 C C . GLU A 1 129 ? -9.188 -1.514 10.538 1.00 97.75 129 GLU A C 1
ATOM 1058 O O . GLU A 1 129 ? -9.171 -1.955 11.685 1.00 97.75 129 GLU A O 1
ATOM 1063 N N . PHE A 1 130 ? -9.653 -2.239 9.516 1.00 97.94 130 PHE A N 1
ATOM 1064 C CA . PHE A 1 130 ? -10.221 -3.575 9.677 1.00 97.94 130 PHE A CA 1
ATOM 1065 C C . PHE A 1 130 ? -9.214 -4.586 10.241 1.00 97.94 130 PHE A C 1
ATOM 1067 O O . PHE A 1 130 ? -9.538 -5.315 11.177 1.00 97.94 130 PHE A O 1
ATOM 1074 N N . VAL A 1 131 ? -8.000 -4.649 9.683 1.00 97.75 131 VAL A N 1
ATOM 1075 C CA . VAL A 1 131 ? -7.000 -5.655 10.092 1.00 97.75 131 VAL A CA 1
ATOM 1076 C C . VAL A 1 131 ? -6.290 -5.301 11.393 1.00 97.75 131 VAL A C 1
ATOM 1078 O O . VAL A 1 131 ? -5.880 -6.202 12.119 1.00 97.75 131 VAL A O 1
ATOM 1081 N N . THR A 1 132 ? -6.131 -4.010 11.695 1.00 97.12 132 THR A N 1
ATOM 1082 C CA . THR A 1 132 ? -5.451 -3.566 12.921 1.00 97.12 132 THR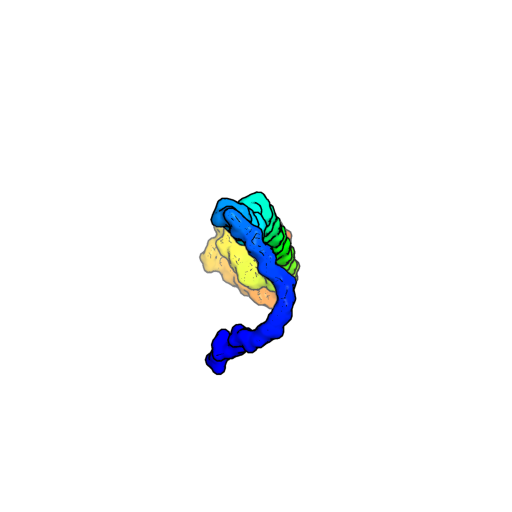 A CA 1
ATOM 1083 C C . THR A 1 132 ? -6.404 -3.382 14.099 1.00 97.12 132 THR A C 1
ATOM 1085 O O . THR A 1 132 ? -5.960 -3.438 15.241 1.00 97.12 132 THR A O 1
ATOM 1088 N N . GLY A 1 133 ? -7.697 -3.163 13.841 1.00 97.06 133 GLY A N 1
ATOM 1089 C CA . GLY A 1 133 ? -8.684 -2.796 14.857 1.00 97.06 133 GLY A CA 1
ATOM 1090 C C . GLY A 1 133 ? -8.554 -1.354 15.364 1.00 97.06 133 GLY A C 1
ATOM 1091 O O . GLY A 1 133 ? -9.317 -0.949 16.239 1.00 97.06 133 GLY A O 1
ATOM 1092 N N . GLU A 1 134 ? -7.611 -0.581 14.828 1.00 97.12 134 GLU A N 1
ATOM 1093 C CA . GLU A 1 134 ? -7.397 0.821 15.173 1.00 97.12 134 GLU A CA 1
ATOM 1094 C C . GLU A 1 134 ? -8.193 1.719 14.228 1.00 97.12 134 GLU A C 1
ATOM 1096 O O . GLU A 1 134 ? -8.247 1.463 13.029 1.00 97.12 134 GLU A O 1
ATOM 1101 N N . SER A 1 135 ? -8.771 2.804 14.743 1.00 93.69 135 SER A N 1
ATOM 1102 C CA . SER A 1 135 ? -9.410 3.817 13.897 1.00 93.69 135 SER A CA 1
ATOM 1103 C C . SER A 1 135 ? -8.457 4.971 13.610 1.00 93.69 135 SER A C 1
ATOM 1105 O O . SER A 1 135 ? -7.636 5.351 14.449 1.00 93.69 135 SER A O 1
ATOM 1107 N N . ARG A 1 136 ? -8.588 5.577 12.428 1.00 92.56 136 ARG A N 1
ATOM 1108 C CA . ARG A 1 136 ? -7.875 6.809 12.070 1.00 92.56 136 ARG A CA 1
ATOM 1109 C C . ARG A 1 136 ? -8.308 8.016 12.906 1.00 92.56 136 ARG A C 1
ATOM 1111 O O . ARG A 1 136 ? -7.521 8.948 13.054 1.00 92.56 136 ARG A O 1
ATOM 1118 N N . ASP A 1 137 ? -9.531 7.975 13.436 1.00 88.12 137 ASP A N 1
ATOM 1119 C CA . ASP A 1 137 ? -10.177 9.062 14.181 1.00 88.12 137 ASP A CA 1
ATOM 1120 C C . ASP A 1 137 ? -10.062 8.895 15.711 1.00 88.12 137 ASP A C 1
ATOM 1122 O O . ASP A 1 137 ? -10.662 9.667 16.463 1.00 88.12 137 ASP A O 1
ATOM 1126 N N . ALA A 1 138 ? -9.310 7.886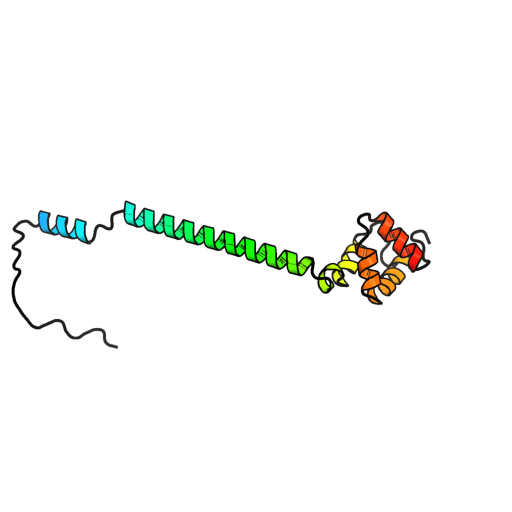 16.171 1.00 80.44 138 ALA A N 1
ATOM 1127 C CA . ALA A 1 138 ? -9.068 7.603 17.588 1.00 80.44 138 ALA A CA 1
ATOM 1128 C C . ALA A 1 138 ? -8.024 8.528 18.247 1.00 80.44 138 ALA A C 1
ATOM 1130 O O . ALA A 1 138 ? -7.056 8.969 17.576 1.00 80.44 138 ALA A O 1
#

Sequence (138 aa):
MDIFKLLTEDDDDTVLILHDEETMYAAVQQLYGVNPRSKMQRTTRAQVIKDNSQSRLHEILSHRNQLIENHPDFSCSQLKAMKVLHSLTSIRMWSLLYKASIQHLQEDSGNRQTFLSYEDDENKVLYLEFVTGESRDA

pLDDT: mean 77.07, std 20.89, range [32.0, 98.19]

Organism: Raphanus sativus (NCBI:txid3726)

Foldseek 3Di:
DDPDDDDDDDDDDDPPPPVDPVVVVVVCCVVVVPPVVNVVVVVVVVVVVVVVVVVVVVVVVVVVVVCQCPDLCNVLPLVVLVVLLVPLPLADPPDPLSVLSNVQSVPDSVSSVVLSPDPDSVVSQVSSCVVSVDHSVD

Secondary structure (DSSP, 8-state):
--------------------HHHHHHHHHHHH---HHHHHHHHHHHHHHHHHHHHHHHHHHHHHHHHHHTSHHHHT-HHHHHHHHHH-TTS-TTSHHHHHHHHHHHH-HHHHHHHHH--SHHHHHHHHHHHH---TT-

Radius of gyration: 36.66 Å; chains: 1; bounding box: 75×31×87 Å